Protein AF-A0A1U7YIP6-F1 (afdb_monomer_lite)

Sequence (108 aa):
MLELMKEYDADILYNIGKVNVVVDALNRRSMGSLSYLQLEKSEIACEIHHLANLGIRLLDSGGTRVTIQDMETSSLVTEVKERQYEDHVIAHYRDTTPQKEKTPFDIT

Organism: Nicotiana sylvestris (NCBI:txid4096)

Radius of gyration: 29.99 Å; chains: 1; bounding box: 71×25×71 Å

pLDDT: mean 78.47, std 11.19, range [45.62, 92.75]

Secondary structure (DSSP, 8-state):
-TTGGGS---------SHHHHHHHHHHHHHHHHHHHHHHHHHHHHHHHHHHHHTTEEEEE-STT-EEEEE----HHHHHHHHHHHH-HHHHHHHHHS-----------

Structure (mmCIF, N/CA/C/O backbone):
data_AF-A0A1U7YIP6-F1
#
_entry.id   AF-A0A1U7YIP6-F1
#
loop_
_atom_site.group_PDB
_atom_site.id
_atom_site.type_symbol
_atom_site.label_atom_id
_atom_site.label_alt_id
_atom_site.label_comp_id
_atom_site.label_asym_id
_atom_site.label_entity_id
_atom_site.label_seq_id
_atom_site.pdbx_PDB_ins_code
_atom_site.Cartn_x
_atom_site.Cartn_y
_atom_site.Cartn_z
_atom_site.occupancy
_atom_site.B_iso_or_equiv
_atom_site.auth_seq_id
_atom_site.auth_comp_id
_atom_site.auth_asym_id
_atom_site.auth_atom_id
_atom_site.pdbx_PDB_model_num
ATOM 1 N N . MET A 1 1 ? 30.091 -7.377 -14.781 1.00 61.06 1 MET A N 1
ATOM 2 C CA . MET A 1 1 ? 30.114 -7.306 -16.261 1.00 61.06 1 MET A CA 1
ATOM 3 C C . MET A 1 1 ? 31.413 -7.883 -16.821 1.00 61.06 1 MET A C 1
ATOM 5 O O . MET A 1 1 ? 31.329 -8.841 -17.568 1.00 61.06 1 MET A O 1
ATOM 9 N N . LEU A 1 2 ? 32.589 -7.392 -16.403 1.00 65.56 2 LEU A N 1
ATOM 10 C CA . LEU A 1 2 ? 33.905 -7.917 -16.825 1.00 65.56 2 LEU A CA 1
ATOM 11 C C . LEU A 1 2 ? 34.111 -9.425 -16.588 1.00 65.56 2 LEU A C 1
ATOM 13 O O . LEU A 1 2 ? 34.807 -10.072 -17.358 1.00 65.56 2 LEU A O 1
ATOM 17 N N . GLU A 1 3 ? 33.504 -9.988 -15.543 1.00 74.06 3 GLU A N 1
ATOM 18 C CA . GLU A 1 3 ? 33.637 -11.411 -15.198 1.00 74.06 3 GLU A CA 1
ATOM 19 C C . GLU A 1 3 ? 32.882 -12.336 -16.166 1.00 74.06 3 GLU A C 1
ATOM 21 O O . GLU A 1 3 ? 33.387 -13.393 -16.514 1.00 74.06 3 GLU A O 1
ATOM 26 N N . LEU A 1 4 ? 31.742 -11.883 -16.702 1.00 74.56 4 LEU A N 1
ATOM 27 C CA . LEU A 1 4 ? 30.947 -12.626 -17.689 1.00 74.56 4 LEU A CA 1
ATOM 28 C C . LEU A 1 4 ? 31.610 -12.635 -19.077 1.00 74.56 4 LEU A C 1
ATOM 30 O O . LEU A 1 4 ? 31.429 -13.565 -19.851 1.00 74.56 4 LEU A O 1
ATOM 34 N N . MET A 1 5 ? 32.392 -11.598 -19.393 1.00 71.38 5 MET A N 1
ATOM 35 C CA . MET A 1 5 ? 33.053 -11.472 -20.697 1.00 71.38 5 MET A CA 1
ATOM 36 C C . MET A 1 5 ? 34.322 -12.323 -20.818 1.00 71.38 5 MET A C 1
ATOM 38 O O . MET A 1 5 ? 34.826 -12.489 -21.918 1.00 71.38 5 MET A O 1
ATOM 42 N N . LYS A 1 6 ? 34.847 -12.874 -19.713 1.00 75.81 6 LYS A N 1
ATOM 43 C CA . LYS A 1 6 ? 36.024 -13.760 -19.746 1.00 75.81 6 LYS A CA 1
ATOM 44 C C . LYS A 1 6 ? 35.719 -15.157 -20.285 1.00 75.81 6 LYS A C 1
ATOM 46 O O . LYS A 1 6 ? 36.623 -15.805 -20.795 1.00 75.81 6 LYS A O 1
ATOM 51 N N . GLU A 1 7 ? 34.479 -15.619 -20.147 1.00 81.50 7 GLU A N 1
ATOM 52 C CA . GLU A 1 7 ? 34.043 -16.948 -20.601 1.00 81.50 7 GLU A CA 1
ATOM 53 C C . GLU A 1 7 ? 33.386 -16.924 -21.985 1.00 81.50 7 GLU A C 1
ATOM 55 O O . GLU A 1 7 ? 33.084 -17.974 -22.547 1.00 81.50 7 GLU A O 1
ATOM 60 N N . TYR A 1 8 ? 33.151 -15.733 -22.536 1.00 77.38 8 TYR A N 1
ATOM 61 C CA . TYR A 1 8 ? 32.414 -15.557 -23.775 1.00 77.38 8 TYR A CA 1
ATOM 62 C C . TYR A 1 8 ? 33.348 -15.010 -24.853 1.00 77.38 8 TYR A C 1
ATOM 64 O O . TYR A 1 8 ? 33.824 -13.881 -24.746 1.00 77.38 8 TYR A O 1
ATOM 72 N N . ASP A 1 9 ? 33.596 -15.799 -25.899 1.00 79.56 9 ASP A N 1
ATOM 73 C CA . ASP A 1 9 ? 34.342 -15.360 -27.082 1.00 79.56 9 ASP A CA 1
ATOM 74 C C . ASP A 1 9 ? 33.428 -14.485 -27.957 1.00 79.56 9 ASP A C 1
ATOM 76 O O . ASP A 1 9 ? 32.815 -14.944 -28.920 1.00 79.56 9 ASP A O 1
ATOM 80 N N . ALA A 1 10 ? 33.212 -13.240 -27.523 1.00 73.94 10 ALA A N 1
ATOM 81 C CA . ALA A 1 10 ? 32.392 -12.260 -28.228 1.00 73.94 10 ALA A CA 1
ATOM 82 C C . ALA A 1 10 ? 33.173 -10.988 -28.540 1.00 73.94 10 ALA A C 1
ATOM 84 O O . ALA A 1 10 ? 33.665 -10.299 -27.646 1.00 73.94 10 ALA A O 1
ATOM 85 N N . ASP A 1 11 ? 33.136 -10.607 -29.813 1.00 76.94 11 ASP A N 1
ATOM 86 C CA . ASP A 1 11 ? 33.552 -9.291 -30.270 1.00 76.94 11 ASP A CA 1
ATOM 87 C C . ASP A 1 11 ? 32.432 -8.267 -30.033 1.00 76.94 11 ASP A C 1
ATOM 89 O O . ASP A 1 11 ? 31.322 -8.380 -30.566 1.00 76.94 11 ASP A O 1
ATOM 93 N N . ILE A 1 12 ? 32.713 -7.226 -29.242 1.00 75.62 12 ILE A N 1
ATOM 94 C CA . ILE A 1 12 ? 31.785 -6.101 -29.064 1.00 75.62 12 ILE A CA 1
ATOM 95 C C . ILE A 1 12 ? 31.876 -5.198 -30.297 1.00 75.62 12 ILE A C 1
ATOM 97 O O . ILE A 1 12 ? 32.736 -4.320 -30.381 1.00 75.62 12 ILE A O 1
ATOM 101 N N . LEU A 1 13 ? 30.963 -5.388 -31.250 1.00 78.06 13 LEU A N 1
ATOM 102 C CA . LEU A 1 13 ? 30.854 -4.527 -32.425 1.00 78.06 13 LEU A CA 1
ATOM 103 C C . LEU A 1 13 ? 29.784 -3.446 -32.228 1.00 78.06 13 LEU A C 1
ATOM 105 O O . LEU A 1 13 ? 28.592 -3.732 -32.101 1.00 78.06 13 LEU A O 1
ATOM 109 N N . TYR A 1 14 ? 30.204 -2.181 -32.257 1.00 76.88 14 TYR A N 1
ATOM 110 C CA . TYR A 1 14 ? 29.291 -1.044 -32.205 1.00 76.88 14 TYR A CA 1
ATOM 111 C C . TYR A 1 14 ? 28.629 -0.816 -33.572 1.00 76.88 14 TYR A C 1
ATOM 113 O O . TYR A 1 14 ? 29.302 -0.524 -34.559 1.00 76.88 14 TYR A O 1
ATOM 121 N N . ASN A 1 15 ? 27.301 -0.945 -33.632 1.00 72.62 15 ASN A N 1
ATOM 122 C CA . ASN A 1 15 ? 26.531 -0.833 -34.871 1.00 72.62 15 ASN A CA 1
ATOM 123 C C . ASN A 1 15 ? 25.664 0.437 -34.871 1.00 72.62 15 ASN A C 1
ATOM 125 O O . ASN A 1 15 ? 24.577 0.464 -34.293 1.00 72.62 15 ASN A O 1
ATOM 129 N N . ILE A 1 16 ? 26.111 1.485 -35.569 1.00 65.94 16 ILE A N 1
ATOM 130 C CA . ILE A 1 16 ? 25.256 2.623 -35.939 1.00 65.94 16 ILE A CA 1
ATOM 131 C C . ILE A 1 16 ? 24.495 2.220 -37.205 1.00 65.94 16 ILE A C 1
ATOM 133 O O . ILE A 1 16 ? 25.020 2.289 -38.313 1.00 65.94 16 ILE A O 1
ATOM 137 N N . GLY A 1 17 ? 23.261 1.731 -37.060 1.00 71.50 17 GLY A N 1
ATOM 138 C CA . GLY A 1 17 ? 22.461 1.332 -38.219 1.00 71.50 17 GLY A CA 1
ATOM 139 C C . GLY A 1 17 ? 21.197 0.536 -37.898 1.00 71.50 17 GLY A C 1
ATOM 140 O O . GLY A 1 17 ? 20.774 0.425 -36.751 1.00 71.50 17 GLY A O 1
ATOM 141 N N . LYS A 1 18 ? 20.591 -0.046 -38.942 1.00 71.25 18 LYS A N 1
ATOM 142 C CA . LYS A 1 18 ? 19.271 -0.714 -38.920 1.00 71.25 18 LYS A CA 1
ATOM 143 C C . LYS A 1 18 ? 19.129 -1.851 -37.898 1.00 71.25 18 LYS A C 1
ATOM 145 O O . LYS A 1 18 ? 18.019 -2.110 -37.449 1.00 71.25 18 LYS A O 1
ATOM 150 N N . VAL A 1 19 ? 20.222 -2.502 -37.502 1.00 73.06 19 VAL A N 1
ATOM 151 C CA . VAL A 1 19 ? 20.206 -3.559 -36.472 1.00 73.06 19 VAL A CA 1
ATOM 152 C C . VAL A 1 19 ? 19.849 -2.986 -35.095 1.00 73.06 19 VAL A C 1
ATOM 154 O O . VAL A 1 19 ? 19.115 -3.613 -34.336 1.00 73.06 19 VAL A O 1
ATOM 157 N N . ASN A 1 20 ? 20.263 -1.747 -34.810 1.00 79.62 20 ASN A N 1
ATOM 158 C CA . ASN A 1 20 ? 19.917 -1.066 -33.567 1.00 79.62 20 ASN A CA 1
ATOM 159 C C . ASN A 1 20 ? 18.435 -0.671 -33.515 1.00 79.62 20 ASN A C 1
ATOM 161 O O . ASN A 1 20 ? 17.889 -0.545 -32.434 1.00 79.62 20 ASN A O 1
ATOM 165 N N . VAL A 1 21 ? 17.754 -0.534 -34.660 1.00 82.88 21 VAL A N 1
ATOM 166 C CA . VAL A 1 21 ? 16.319 -0.192 -34.706 1.00 82.88 21 VAL A CA 1
ATOM 167 C C . VAL A 1 21 ? 15.462 -1.316 -34.124 1.00 82.88 21 VAL A C 1
ATOM 169 O O . VAL A 1 21 ? 14.483 -1.046 -33.436 1.00 82.88 21 VAL A O 1
ATOM 172 N N . VAL A 1 22 ? 15.831 -2.579 -34.360 1.00 82.44 22 VAL A N 1
ATOM 173 C CA . VAL A 1 22 ? 15.116 -3.734 -33.789 1.00 82.44 22 VAL A CA 1
ATOM 174 C C . VAL A 1 22 ? 15.371 -3.833 -32.286 1.00 82.44 22 VAL A C 1
ATOM 176 O O . VAL A 1 22 ? 14.432 -4.040 -31.521 1.00 82.44 22 VAL A O 1
ATOM 179 N N . VAL A 1 23 ? 16.623 -3.637 -31.861 1.00 84.19 23 VAL A N 1
ATOM 180 C CA . VAL A 1 23 ? 17.006 -3.625 -30.440 1.00 84.19 23 VAL A CA 1
ATOM 181 C C . VAL A 1 23 ? 16.333 -2.465 -29.702 1.00 84.19 23 VAL A C 1
ATOM 183 O O . VAL A 1 23 ? 15.789 -2.665 -28.621 1.00 84.19 23 VAL A O 1
ATOM 186 N N . ASP A 1 24 ? 16.294 -1.278 -30.302 1.00 84.75 24 ASP A N 1
ATOM 187 C CA . ASP A 1 24 ? 15.638 -0.088 -29.759 1.00 84.75 24 ASP A CA 1
ATOM 188 C C . ASP A 1 24 ? 14.117 -0.269 -29.675 1.00 84.75 24 ASP A C 1
ATOM 190 O O . ASP A 1 24 ? 13.516 -0.030 -28.628 1.00 84.75 24 ASP A O 1
ATOM 194 N N . ALA A 1 25 ? 13.488 -0.804 -30.729 1.00 88.06 25 ALA A N 1
ATOM 195 C CA . ALA A 1 25 ? 12.065 -1.129 -30.714 1.00 88.06 25 ALA A CA 1
ATOM 196 C C . ALA A 1 25 ? 11.725 -2.156 -29.621 1.00 88.06 25 ALA A C 1
ATOM 198 O O . ALA A 1 25 ? 10.730 -1.994 -28.909 1.00 88.06 25 ALA A O 1
ATOM 199 N N . LEU A 1 26 ? 12.555 -3.190 -29.451 1.00 87.19 26 LEU A N 1
ATOM 200 C CA . LEU A 1 26 ? 12.376 -4.200 -28.410 1.00 87.19 26 LEU A CA 1
ATOM 201 C C . LEU A 1 26 ? 12.575 -3.612 -27.005 1.00 87.19 26 LEU A C 1
ATOM 203 O O . LEU A 1 26 ? 11.739 -3.838 -26.129 1.00 87.19 26 LEU A O 1
ATOM 207 N N . ASN A 1 27 ? 13.624 -2.810 -26.802 1.00 84.94 27 ASN A N 1
ATOM 208 C CA . ASN A 1 27 ? 13.890 -2.127 -25.537 1.00 84.94 27 ASN A CA 1
ATOM 209 C C . ASN A 1 27 ? 12.759 -1.177 -25.169 1.00 84.94 27 ASN A C 1
ATOM 211 O O . ASN A 1 27 ? 12.275 -1.221 -24.045 1.00 84.94 27 ASN A O 1
ATOM 215 N N . ARG A 1 28 ? 12.264 -0.375 -26.112 1.00 87.56 28 ARG A N 1
ATOM 216 C CA . ARG A 1 28 ? 11.145 0.537 -25.870 1.00 87.56 28 ARG A CA 1
ATOM 217 C C . ARG A 1 28 ? 9.858 -0.208 -25.521 1.00 87.56 28 ARG A C 1
ATOM 219 O O . ARG A 1 28 ? 9.113 0.254 -24.659 1.00 87.56 28 ARG A O 1
ATOM 226 N N . ARG A 1 29 ? 9.593 -1.370 -26.133 1.00 87.38 29 ARG A N 1
ATOM 227 C CA . ARG A 1 29 ? 8.463 -2.227 -25.732 1.00 87.38 29 ARG A CA 1
ATOM 228 C C . ARG A 1 29 ? 8.638 -2.788 -24.322 1.00 87.38 29 ARG A C 1
ATOM 230 O O . ARG A 1 29 ? 7.691 -2.740 -23.543 1.00 87.38 29 ARG A O 1
ATOM 237 N N . SER A 1 30 ? 9.829 -3.290 -24.00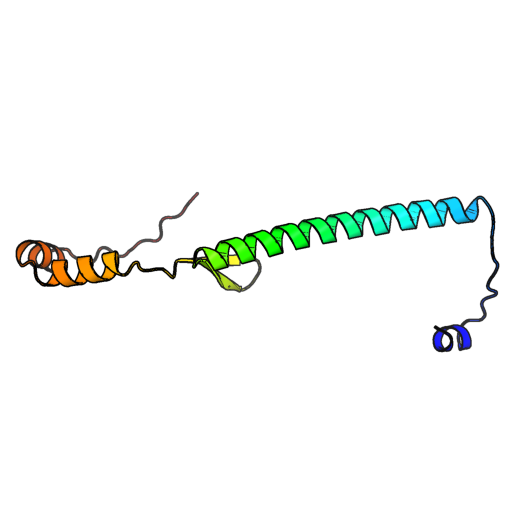1 1.00 85.50 30 SER A N 1
ATOM 238 C CA . SER A 1 30 ? 10.151 -3.841 -22.681 1.00 85.50 30 SER A CA 1
ATOM 239 C C . SER A 1 30 ? 10.076 -2.769 -21.588 1.00 85.50 30 SER A C 1
ATOM 241 O O . SER A 1 30 ? 9.331 -2.918 -20.623 1.00 85.50 30 SER A O 1
ATOM 243 N N . MET A 1 31 ? 10.756 -1.636 -21.784 1.00 85.88 31 MET A N 1
ATOM 244 C CA . MET A 1 31 ? 10.735 -0.489 -20.876 1.00 85.88 31 MET A CA 1
ATOM 245 C C . MET A 1 31 ? 9.336 0.101 -20.731 1.00 85.88 31 MET A C 1
ATOM 247 O O . MET A 1 31 ? 8.943 0.413 -19.616 1.00 85.88 31 MET A O 1
ATOM 251 N N . GLY A 1 32 ? 8.567 0.215 -21.819 1.00 84.00 32 GLY A N 1
ATOM 252 C CA . GLY A 1 32 ? 7.184 0.694 -21.768 1.00 84.00 32 GLY A CA 1
ATOM 253 C C . GLY A 1 32 ? 6.271 -0.226 -20.950 1.00 84.00 32 GLY A C 1
ATOM 254 O O . GLY A 1 32 ? 5.484 0.241 -20.126 1.00 84.00 32 GLY A O 1
ATOM 255 N N . SER A 1 33 ? 6.413 -1.544 -21.120 1.00 83.06 33 SER A N 1
ATOM 256 C CA . SER A 1 33 ? 5.692 -2.529 -20.307 1.00 83.06 33 SER A CA 1
ATOM 257 C C . SER A 1 33 ? 6.117 -2.471 -18.839 1.00 83.06 33 SER A C 1
ATOM 259 O O . SER A 1 33 ? 5.272 -2.551 -17.952 1.00 83.06 33 SER A O 1
ATOM 261 N N . LEU A 1 34 ? 7.415 -2.314 -18.575 1.00 84.69 34 LEU A N 1
ATOM 262 C CA . LEU A 1 34 ? 7.947 -2.192 -17.222 1.00 84.69 34 LEU A CA 1
ATOM 263 C C . LEU A 1 34 ? 7.471 -0.898 -16.548 1.00 84.69 34 LEU A C 1
ATOM 265 O O . LEU A 1 34 ? 7.084 -0.944 -15.386 1.00 84.69 34 LEU A O 1
ATOM 269 N N . SER A 1 35 ? 7.429 0.225 -17.271 1.00 79.75 35 SER A N 1
ATOM 270 C CA . SER A 1 35 ? 6.929 1.497 -16.742 1.00 79.75 35 SER A CA 1
ATOM 271 C C . SER A 1 35 ? 5.440 1.442 -16.415 1.00 79.75 35 SER A C 1
ATOM 273 O O . SER A 1 35 ? 5.027 1.997 -15.404 1.00 79.75 35 SER A O 1
ATOM 275 N N . TYR A 1 36 ? 4.644 0.732 -17.223 1.00 84.94 36 TYR A N 1
ATOM 276 C CA . TYR A 1 36 ? 3.226 0.513 -16.933 1.00 84.94 36 TYR A CA 1
ATOM 277 C C . TYR A 1 36 ? 3.042 -0.306 -15.647 1.00 84.94 36 TYR A C 1
ATOM 279 O O . TYR A 1 36 ? 2.316 0.112 -14.753 1.00 84.94 36 TYR A O 1
ATOM 287 N N . LEU A 1 37 ? 3.785 -1.408 -15.496 1.00 83.88 37 LEU A N 1
ATOM 288 C CA . LEU A 1 37 ? 3.764 -2.217 -14.270 1.00 83.88 37 LEU A CA 1
ATOM 289 C C . LEU A 1 37 ? 4.277 -1.448 -13.042 1.00 83.88 37 LEU A C 1
ATOM 291 O O . LEU A 1 37 ? 3.803 -1.666 -11.931 1.00 83.88 37 LEU A O 1
ATOM 295 N N . GLN A 1 38 ? 5.277 -0.579 -13.209 1.00 82.56 38 GLN A N 1
ATOM 296 C CA . GLN A 1 38 ? 5.772 0.282 -12.132 1.00 82.56 38 GLN A CA 1
ATOM 297 C C . GLN A 1 38 ? 4.722 1.311 -11.703 1.00 82.56 38 GLN A C 1
ATOM 299 O O . GLN A 1 38 ? 4.576 1.542 -10.504 1.00 82.56 38 GLN A O 1
ATOM 304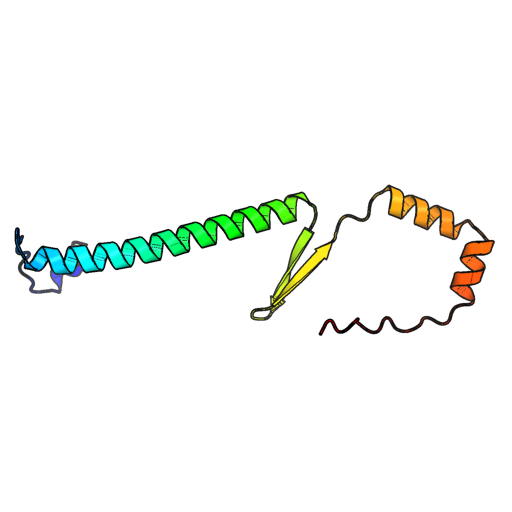 N N . LEU A 1 39 ? 3.987 1.890 -12.658 1.00 87.12 39 LEU A N 1
ATOM 305 C CA . LEU A 1 39 ? 2.883 2.805 -12.384 1.00 87.12 39 LEU A CA 1
ATOM 306 C C . LEU A 1 39 ? 1.752 2.094 -11.630 1.00 87.12 39 LEU A C 1
ATOM 308 O O . LEU A 1 39 ? 1.395 2.534 -10.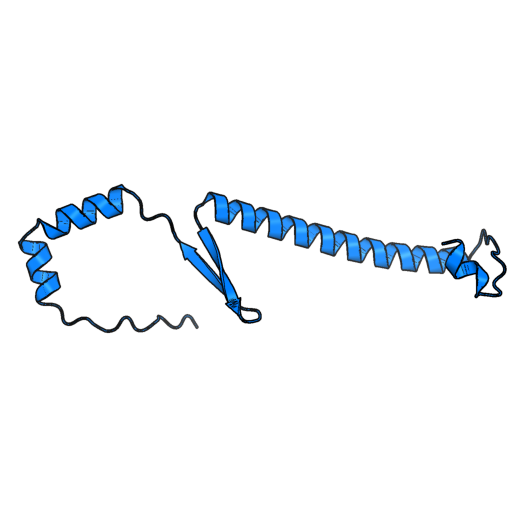544 1.00 87.12 39 LEU A O 1
ATOM 312 N N . GLU A 1 40 ? 1.278 0.953 -12.134 1.00 86.62 40 GLU A N 1
ATOM 313 C CA . GLU A 1 40 ? 0.212 0.159 -11.503 1.00 86.62 40 GLU A CA 1
ATOM 314 C C . GLU A 1 40 ? 0.586 -0.260 -10.069 1.00 86.62 40 GLU A C 1
ATOM 316 O O . GLU A 1 40 ? -0.189 -0.092 -9.128 1.00 86.62 40 GLU A O 1
ATOM 321 N N . LYS A 1 41 ? 1.824 -0.729 -9.853 1.00 86.75 41 LYS A N 1
ATOM 322 C CA . LYS A 1 41 ? 2.329 -1.042 -8.503 1.00 86.75 41 LYS A CA 1
ATOM 323 C C . LYS A 1 41 ? 2.341 0.177 -7.582 1.00 86.75 41 LYS A C 1
ATOM 325 O O . LYS A 1 41 ? 2.087 0.033 -6.388 1.00 86.75 41 LYS A O 1
ATOM 330 N N . SER A 1 42 ? 2.670 1.353 -8.115 1.00 87.38 42 SER A N 1
ATOM 331 C CA . SER A 1 42 ? 2.674 2.606 -7.358 1.00 87.38 42 SER A CA 1
ATOM 332 C C . SER A 1 42 ? 1.261 3.035 -6.967 1.00 87.38 42 SER A C 1
ATOM 334 O O . SER A 1 42 ? 1.065 3.512 -5.851 1.00 87.38 42 SER A O 1
ATOM 336 N N . GLU A 1 43 ? 0.285 2.872 -7.859 1.00 92.75 43 GLU A N 1
ATOM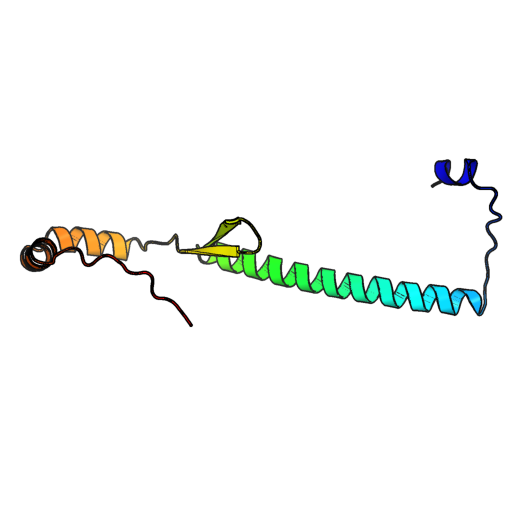 337 C CA . GLU A 1 43 ? -1.122 3.186 -7.592 1.00 92.75 43 GLU A CA 1
ATOM 338 C C . GLU A 1 43 ? -1.676 2.279 -6.490 1.00 92.75 43 GLU A C 1
ATOM 340 O O . GLU A 1 43 ? -2.155 2.778 -5.472 1.00 92.75 43 GLU A O 1
ATOM 345 N N . ILE A 1 44 ? -1.470 0.963 -6.609 1.00 89.81 44 ILE A N 1
ATOM 346 C CA . ILE A 1 44 ? -1.887 -0.014 -5.594 1.00 89.81 44 ILE A CA 1
ATOM 347 C C . ILE A 1 44 ? -1.221 0.276 -4.240 1.00 89.81 44 ILE A C 1
ATOM 349 O O . ILE A 1 44 ? -1.873 0.227 -3.199 1.00 89.81 44 ILE A O 1
ATOM 353 N N . ALA A 1 45 ? 0.072 0.616 -4.220 1.00 90.19 45 ALA A N 1
ATOM 354 C CA . ALA A 1 45 ? 0.760 0.976 -2.979 1.00 90.19 45 ALA A CA 1
ATOM 355 C C . ALA A 1 45 ? 0.164 2.238 -2.325 1.00 90.19 45 ALA A C 1
ATOM 357 O O . ALA A 1 45 ? 0.042 2.298 -1.099 1.00 90.19 45 ALA A O 1
ATOM 358 N N . CYS A 1 46 ? -0.230 3.227 -3.132 1.00 92.19 46 CYS A N 1
ATOM 359 C CA . CYS A 1 46 ? -0.880 4.445 -2.658 1.00 92.19 46 CYS A CA 1
ATOM 360 C C . CYS A 1 46 ? -2.265 4.148 -2.061 1.00 92.19 46 CYS A C 1
ATOM 362 O O . CYS A 1 46 ? -2.582 4.625 -0.971 1.00 92.19 46 CYS A O 1
ATOM 364 N N . GLU A 1 47 ? -3.062 3.307 -2.721 1.00 90.69 47 GLU A N 1
ATOM 365 C CA . GLU A 1 47 ? -4.378 2.884 -2.232 1.00 90.69 47 GLU A CA 1
ATOM 366 C C . GLU A 1 47 ? -4.284 2.084 -0.930 1.00 90.69 47 GLU A C 1
ATOM 368 O O . GLU A 1 47 ? -5.014 2.363 0.020 1.00 90.69 47 GLU A O 1
ATOM 373 N N . ILE A 1 48 ? -3.338 1.145 -0.831 1.00 89.62 48 ILE A N 1
ATOM 374 C CA . ILE A 1 48 ? -3.089 0.391 0.407 1.00 89.62 48 ILE A CA 1
ATOM 375 C C . ILE A 1 48 ? -2.722 1.342 1.551 1.00 89.62 48 ILE A C 1
ATOM 377 O O . ILE A 1 48 ? -3.221 1.196 2.668 1.00 89.62 48 ILE A O 1
ATOM 381 N N . HIS A 1 49 ? -1.879 2.341 1.280 1.00 90.44 49 HIS A N 1
ATOM 382 C CA . HIS A 1 49 ? -1.526 3.350 2.273 1.00 90.44 49 HIS A CA 1
ATOM 383 C C . HIS A 1 49 ? -2.737 4.209 2.674 1.00 90.44 49 HIS A C 1
ATOM 385 O O . HIS A 1 49 ? -2.917 4.522 3.850 1.00 90.44 49 HIS A O 1
ATOM 391 N N . HIS A 1 50 ? -3.595 4.573 1.719 1.00 91.50 50 HIS A N 1
ATOM 392 C CA . HIS A 1 50 ? -4.835 5.296 1.994 1.00 91.50 50 HIS A CA 1
ATOM 393 C C . HIS A 1 50 ? -5.774 4.487 2.901 1.00 91.50 50 HIS A C 1
ATOM 395 O O . HIS A 1 50 ? -6.290 5.024 3.878 1.00 91.50 50 HIS A O 1
ATOM 401 N N . LEU A 1 51 ? -5.954 3.192 2.626 1.00 89.44 51 LEU A N 1
ATOM 402 C CA . LEU A 1 51 ? -6.753 2.292 3.462 1.00 89.44 51 LEU A CA 1
ATOM 403 C C . LEU A 1 51 ? -6.194 2.199 4.887 1.00 89.44 51 LEU A C 1
ATOM 405 O O . LEU A 1 51 ? -6.953 2.300 5.849 1.00 89.44 51 LEU A O 1
ATOM 409 N N . ALA A 1 52 ? -4.871 2.095 5.035 1.00 86.25 52 ALA A N 1
ATOM 410 C CA . ALA A 1 52 ? -4.231 2.077 6.349 1.00 86.25 52 ALA A CA 1
ATOM 411 C C . ALA A 1 52 ? -4.485 3.370 7.146 1.00 86.25 52 ALA A C 1
ATOM 413 O O . ALA A 1 52 ? -4.720 3.305 8.352 1.00 86.25 52 ALA A O 1
ATOM 414 N N . ASN A 1 53 ? -4.498 4.530 6.478 1.00 88.25 53 ASN A N 1
ATOM 415 C CA . ASN A 1 53 ? -4.829 5.817 7.101 1.00 88.25 53 ASN A CA 1
ATOM 416 C C . ASN A 1 53 ? -6.294 5.915 7.553 1.00 88.25 53 ASN A C 1
ATOM 418 O O . ASN A 1 53 ? -6.593 6.695 8.451 1.00 88.25 53 ASN A O 1
ATOM 422 N N . LEU A 1 54 ? -7.194 5.140 6.942 1.00 86.94 54 LEU A N 1
ATOM 423 C CA . LEU A 1 54 ? -8.593 5.001 7.358 1.00 86.94 54 LEU A CA 1
ATOM 424 C C . LEU A 1 54 ? -8.786 3.929 8.447 1.00 86.94 54 LEU A C 1
ATOM 426 O O . LEU A 1 54 ? -9.916 3.558 8.743 1.00 86.94 54 LEU A O 1
ATOM 430 N N . GLY A 1 55 ? -7.702 3.370 8.997 1.00 83.06 55 GLY A N 1
ATOM 431 C CA . GLY A 1 55 ? -7.775 2.309 10.004 1.00 83.06 55 GLY A CA 1
ATOM 432 C C . GLY A 1 55 ? -8.108 0.922 9.442 1.00 83.06 55 GLY A C 1
ATOM 433 O O . GLY A 1 55 ? -8.299 -0.025 10.208 1.00 83.06 55 GLY A O 1
ATOM 434 N N . ILE A 1 56 ? -8.133 0.767 8.115 1.00 85.38 56 ILE A N 1
ATOM 435 C CA . ILE A 1 56 ? -8.439 -0.494 7.441 1.00 85.38 56 ILE A CA 1
ATOM 436 C C . ILE A 1 56 ? -7.152 -1.302 7.262 1.00 85.38 56 ILE A C 1
ATOM 438 O O . ILE A 1 56 ? -6.181 -0.841 6.660 1.00 85.38 56 ILE A O 1
ATOM 442 N N . ARG A 1 57 ? -7.144 -2.546 7.754 1.00 84.06 57 ARG A N 1
ATOM 443 C CA . ARG A 1 57 ? -6.013 -3.470 7.592 1.00 84.06 57 ARG A CA 1
ATOM 444 C C . ARG A 1 57 ? -6.349 -4.572 6.599 1.00 84.06 57 ARG A C 1
ATOM 446 O O . ARG A 1 57 ? -7.385 -5.227 6.698 1.00 84.06 57 ARG A O 1
ATOM 453 N N . LEU A 1 58 ? -5.430 -4.796 5.666 1.00 83.69 58 LEU A N 1
ATOM 454 C CA . LEU A 1 58 ? -5.452 -5.942 4.768 1.00 83.69 58 LEU A CA 1
ATOM 455 C C . LEU A 1 58 ? -4.760 -7.117 5.464 1.00 83.69 58 LEU A C 1
ATOM 457 O O . LEU A 1 58 ? -3.582 -7.024 5.811 1.00 83.69 58 LEU A O 1
ATOM 461 N N . LEU A 1 59 ? -5.495 -8.205 5.694 1.00 84.06 59 LEU A N 1
ATOM 462 C CA . LEU A 1 59 ? -4.962 -9.435 6.276 1.00 84.06 59 LEU A CA 1
ATOM 463 C C . LEU A 1 59 ? -4.806 -10.491 5.181 1.00 84.06 59 LEU A C 1
ATOM 465 O O . LEU A 1 59 ? -5.752 -10.752 4.429 1.00 84.06 59 LEU A O 1
ATOM 469 N N . ASP A 1 60 ? -3.623 -11.099 5.116 1.00 83.75 60 ASP A N 1
ATOM 470 C CA . ASP A 1 60 ? -3.376 -12.243 4.244 1.00 83.75 60 ASP A CA 1
ATOM 471 C C . ASP A 1 60 ? -4.227 -13.427 4.718 1.00 83.75 60 ASP A C 1
ATOM 473 O O . ASP A 1 60 ? -4.123 -13.860 5.867 1.00 83.75 60 ASP A O 1
ATOM 477 N N . SER A 1 61 ? -5.105 -13.921 3.843 1.00 81.62 61 SER A N 1
ATOM 478 C CA . SER A 1 61 ? -5.940 -15.093 4.129 1.00 81.62 61 SER A CA 1
ATOM 479 C C . SER A 1 61 ? -5.431 -16.365 3.446 1.00 81.62 61 SER A C 1
ATOM 481 O O . SER A 1 61 ? -6.101 -17.397 3.498 1.00 81.62 61 SER A O 1
ATOM 483 N N . GLY A 1 62 ? -4.234 -16.300 2.850 1.00 76.19 62 GLY A N 1
ATOM 484 C CA . GLY A 1 62 ? -3.613 -17.370 2.085 1.00 76.19 62 GLY A CA 1
ATOM 485 C C . GLY A 1 62 ? -4.062 -17.376 0.621 1.00 76.19 62 GLY A C 1
ATOM 486 O O . GLY A 1 62 ? -5.245 -17.245 0.297 1.00 76.19 62 GLY A O 1
ATOM 487 N N . GLY A 1 63 ? -3.105 -17.566 -0.290 1.00 76.31 63 GLY A N 1
ATOM 488 C CA . GLY A 1 63 ? -3.351 -17.588 -1.736 1.00 76.31 63 GLY A CA 1
ATOM 489 C C . GLY A 1 63 ? -3.574 -16.190 -2.327 1.00 76.31 63 GLY A C 1
ATOM 490 O O . GLY A 1 63 ? -2.909 -15.236 -1.945 1.00 76.31 63 GLY A O 1
ATOM 491 N N . THR A 1 64 ? -4.493 -16.058 -3.288 1.00 75.38 64 THR A N 1
ATOM 492 C CA . THR A 1 64 ? -4.820 -14.776 -3.957 1.00 75.38 64 THR A CA 1
ATOM 493 C C . THR A 1 64 ? -5.834 -13.934 -3.167 1.00 75.38 64 THR A C 1
ATOM 495 O O . THR A 1 64 ? -6.289 -12.898 -3.645 1.00 75.38 64 THR A O 1
ATOM 498 N N . ARG A 1 65 ? -6.245 -14.376 -1.971 1.00 76.88 65 ARG A N 1
ATOM 499 C CA . ARG A 1 65 ? -7.347 -13.757 -1.228 1.00 76.88 65 ARG A CA 1
ATOM 500 C C . ARG A 1 65 ? -6.835 -12.876 -0.093 1.00 76.88 65 ARG A C 1
ATOM 502 O O . ARG A 1 65 ? -6.157 -13.347 0.819 1.00 76.88 65 ARG A O 1
ATOM 509 N N . VAL A 1 66 ? -7.267 -11.621 -0.100 1.00 78.38 66 VAL A N 1
ATOM 510 C CA . VAL A 1 66 ? -7.035 -10.650 0.974 1.00 78.38 66 VAL A CA 1
ATOM 511 C C . VAL A 1 66 ? -8.357 -10.380 1.685 1.00 78.38 66 VAL A C 1
ATOM 513 O O . VAL A 1 66 ? -9.389 -10.216 1.037 1.00 78.38 66 VAL A O 1
ATOM 516 N N . THR A 1 67 ? -8.341 -10.351 3.017 1.00 80.62 67 THR A N 1
ATOM 517 C CA . THR A 1 67 ? -9.509 -9.965 3.828 1.00 80.62 67 THR A CA 1
ATOM 518 C C . THR A 1 67 ? -9.341 -8.559 4.388 1.00 80.62 67 THR A C 1
ATOM 520 O O . THR A 1 67 ? -8.232 -8.163 4.745 1.00 80.62 67 THR A O 1
ATOM 523 N N . ILE A 1 68 ? -10.444 -7.816 4.468 1.00 79.94 68 ILE A N 1
ATOM 524 C CA . ILE A 1 68 ? -10.493 -6.443 4.976 1.00 79.94 68 ILE A CA 1
ATOM 525 C C . ILE A 1 68 ? -10.963 -6.486 6.433 1.00 79.94 68 ILE A C 1
ATOM 527 O O . ILE A 1 68 ? -12.037 -7.020 6.711 1.00 79.94 68 ILE A O 1
ATOM 531 N N . GLN A 1 69 ? -10.175 -5.932 7.356 1.00 76.62 69 GLN A N 1
ATOM 532 C CA . GLN A 1 69 ? -10.603 -5.686 8.735 1.00 76.62 69 GLN A CA 1
ATOM 533 C C . GLN A 1 69 ? -10.688 -4.187 9.005 1.00 76.62 69 GLN A C 1
ATOM 535 O O . GLN A 1 69 ? -9.692 -3.471 8.893 1.00 76.62 69 GLN A O 1
ATOM 540 N N . ASP A 1 70 ? -11.881 -3.751 9.396 1.00 74.94 70 ASP A N 1
ATOM 541 C CA . ASP A 1 70 ? -12.106 -2.461 10.036 1.00 74.94 70 ASP A CA 1
ATOM 542 C C . ASP A 1 70 ? -11.738 -2.584 11.521 1.00 74.94 70 ASP A C 1
ATOM 544 O O . ASP A 1 70 ? -12.335 -3.374 12.259 1.00 74.94 70 ASP A O 1
ATOM 548 N N . MET A 1 71 ? -10.695 -1.865 11.933 1.00 66.88 71 MET A N 1
ATOM 549 C CA . MET A 1 71 ? -10.184 -1.885 13.306 1.00 66.88 71 MET A CA 1
ATOM 550 C C .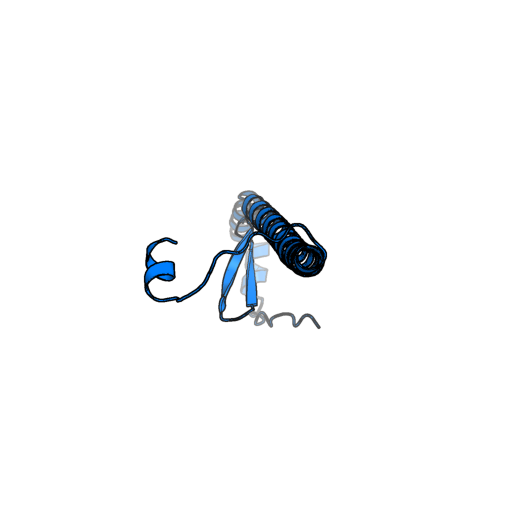 MET A 1 71 ? -10.680 -0.707 14.142 1.00 66.88 71 MET A C 1
ATOM 552 O O . MET A 1 71 ? -10.515 -0.730 15.365 1.00 66.88 71 MET A O 1
ATOM 556 N N . GLU A 1 72 ? -11.267 0.323 13.530 1.00 67.00 72 GLU A N 1
ATOM 557 C CA . GLU A 1 72 ? -11.679 1.515 14.263 1.00 67.00 72 GLU A CA 1
ATOM 558 C C . GLU A 1 72 ? -13.073 1.327 14.856 1.00 67.00 72 GLU A C 1
ATOM 560 O O . GLU A 1 72 ? -14.084 1.858 14.397 1.00 67.00 72 GLU A O 1
ATOM 565 N N . THR A 1 73 ? -13.140 0.612 15.979 1.00 67.69 73 THR A N 1
ATOM 566 C CA . THR A 1 73 ? -14.283 0.784 16.875 1.00 67.69 73 THR A CA 1
ATOM 567 C C . THR A 1 73 ? -14.192 2.179 17.487 1.00 67.69 73 THR A C 1
ATOM 569 O O . THR A 1 73 ? -13.398 2.409 18.402 1.00 67.69 73 THR A O 1
ATOM 572 N N . SER A 1 74 ? -14.987 3.115 16.962 1.00 75.75 74 SER A N 1
ATOM 573 C CA . SER A 1 74 ? -15.124 4.470 17.506 1.00 75.75 74 SER A CA 1
ATOM 574 C C . SER A 1 74 ? -15.318 4.426 19.025 1.00 75.75 74 SER A C 1
ATOM 576 O O . SER A 1 74 ? -16.126 3.640 19.525 1.00 75.75 74 SER A O 1
ATOM 578 N N . SER A 1 75 ? -14.623 5.299 19.760 1.00 82.25 75 SER A N 1
ATOM 579 C CA . SER A 1 75 ? -14.804 5.439 21.212 1.00 82.25 75 SER A CA 1
ATOM 580 C C . SER A 1 75 ? -16.269 5.676 21.587 1.00 82.25 75 SER A C 1
ATOM 582 O O . SER A 1 75 ? -16.732 5.141 22.589 1.00 82.25 75 SER A O 1
ATOM 584 N N . LEU A 1 76 ? -17.022 6.374 20.729 1.00 86.25 76 LEU A N 1
ATOM 585 C CA . LEU A 1 76 ? -18.462 6.569 20.876 1.00 86.25 76 LEU A CA 1
ATOM 586 C C . LEU A 1 76 ? -19.240 5.253 20.755 1.00 86.25 76 LEU A C 1
ATOM 588 O O . LEU A 1 76 ? -20.173 5.021 21.512 1.00 86.25 76 LEU A O 1
ATOM 592 N N . VAL A 1 77 ? -18.872 4.372 19.820 1.00 83.44 77 VAL A N 1
ATOM 593 C CA . VAL A 1 77 ? -19.515 3.053 19.672 1.00 83.44 77 VAL A CA 1
ATOM 594 C C . VAL A 1 77 ? -19.255 2.188 20.904 1.00 83.44 77 VAL A C 1
ATOM 596 O O . VAL A 1 77 ? -20.151 1.463 21.340 1.00 83.44 77 VAL A O 1
ATOM 599 N N . THR A 1 78 ? -18.054 2.268 21.477 1.00 84.25 78 THR A N 1
ATOM 600 C CA . THR A 1 78 ? -17.712 1.579 22.727 1.00 84.25 78 THR A CA 1
ATOM 601 C C . THR A 1 78 ? -18.526 2.128 23.898 1.00 84.25 78 THR A C 1
ATOM 603 O O . THR A 1 78 ? -19.194 1.351 24.575 1.00 84.25 78 THR A O 1
ATOM 606 N N . GLU A 1 79 ? -18.573 3.451 24.072 1.00 90.75 79 GLU A N 1
ATOM 607 C CA . GLU A 1 79 ? -19.349 4.103 25.135 1.00 90.75 79 GLU A CA 1
ATOM 608 C C . GLU A 1 79 ? -20.850 3.800 25.015 1.00 90.75 79 GLU A C 1
ATOM 610 O O . GLU A 1 79 ? -21.496 3.415 25.988 1.00 90.75 79 GLU A O 1
ATOM 615 N N . VAL A 1 80 ? -21.422 3.903 23.812 1.00 89.38 80 VAL A N 1
ATOM 616 C CA . VAL A 1 80 ? -22.836 3.579 23.573 1.00 89.38 80 VAL A CA 1
ATOM 617 C C . VAL A 1 80 ? -23.123 2.121 23.922 1.00 89.38 80 VAL A C 1
ATOM 619 O O . VAL A 1 80 ? -24.145 1.842 24.545 1.00 89.38 80 VAL A O 1
ATOM 622 N N . LYS A 1 81 ? -22.232 1.184 23.570 1.00 87.12 81 LYS A N 1
ATOM 623 C CA . LYS A 1 81 ? -22.391 -0.224 23.956 1.00 87.12 81 LYS A CA 1
ATOM 624 C C . LYS A 1 81 ? -22.368 -0.400 25.470 1.00 87.12 81 LYS A C 1
ATOM 626 O O . LYS A 1 81 ? -23.216 -1.126 25.975 1.00 87.12 81 LYS A O 1
ATOM 631 N N . GLU A 1 82 ? -21.446 0.242 26.182 1.00 88.38 82 GLU A N 1
ATOM 632 C CA . GLU A 1 82 ? -21.378 0.180 27.649 1.00 88.38 82 GLU A CA 1
ATOM 633 C C . GLU A 1 82 ? -22.673 0.697 28.285 1.00 88.38 82 GLU A C 1
ATOM 635 O O . GLU A 1 82 ? -23.299 -0.011 29.073 1.00 88.38 82 GLU A O 1
ATOM 640 N N . ARG A 1 83 ? -23.166 1.860 27.846 1.00 89.56 83 ARG A N 1
ATOM 641 C CA . ARG A 1 83 ? -24.444 2.416 28.321 1.00 89.56 83 ARG A CA 1
ATOM 642 C C . ARG A 1 83 ? -25.644 1.530 27.980 1.00 89.56 83 ARG A C 1
ATOM 644 O O . ARG A 1 83 ? -26.581 1.433 28.763 1.00 89.56 83 ARG A O 1
ATOM 651 N N . GLN A 1 84 ? -25.622 0.842 26.839 1.00 88.19 84 GLN A N 1
ATOM 652 C CA . GLN A 1 84 ? -26.661 -0.127 26.472 1.00 88.19 84 GLN A CA 1
ATOM 653 C C . GLN A 1 84 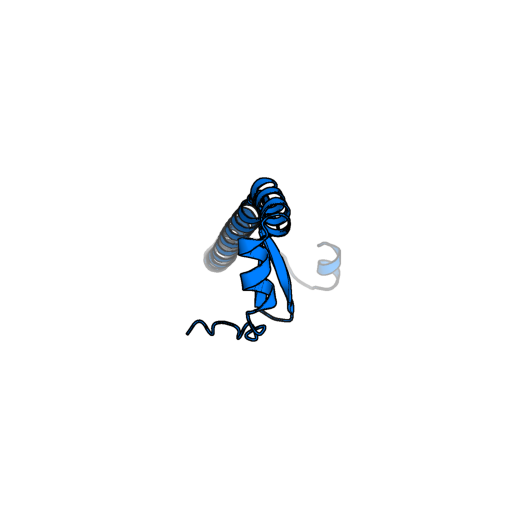? -26.666 -1.380 27.360 1.00 88.19 84 GLN A C 1
ATOM 655 O O . GLN A 1 84 ? -27.697 -2.042 27.440 1.00 88.19 84 GLN A O 1
ATOM 660 N N . TYR A 1 85 ? -25.547 -1.738 28.003 1.00 83.62 85 TYR A N 1
ATOM 661 C CA . TYR A 1 85 ? -25.520 -2.810 29.010 1.00 83.62 85 TYR A CA 1
ATOM 662 C C . TYR A 1 85 ? -26.142 -2.369 30.343 1.00 83.62 85 TYR A C 1
ATOM 664 O O . TYR A 1 85 ? -26.655 -3.214 31.073 1.00 83.62 85 TYR A O 1
ATOM 672 N N . GLU A 1 86 ? -26.108 -1.072 30.653 1.00 88.81 86 GLU A N 1
ATOM 673 C CA . GLU A 1 86 ? -26.746 -0.499 31.846 1.00 88.81 86 GLU A CA 1
ATOM 674 C C . GLU A 1 86 ? -28.265 -0.321 31.668 1.00 88.81 86 GLU A C 1
ATOM 676 O O . GLU A 1 86 ? -29.010 -0.307 32.648 1.00 88.81 86 GLU A O 1
ATOM 681 N N . ASP A 1 87 ? -28.746 -0.218 30.426 1.00 89.12 87 ASP A N 1
ATOM 682 C CA . ASP A 1 87 ? -30.170 -0.097 30.117 1.00 89.12 87 ASP A CA 1
ATOM 683 C C . ASP A 1 87 ? -30.898 -1.445 30.278 1.00 89.12 87 ASP A C 1
ATOM 685 O O . ASP A 1 87 ? -30.781 -2.360 29.458 1.00 89.12 87 ASP A O 1
ATOM 689 N N . HIS A 1 88 ? -31.709 -1.549 31.332 1.00 85.69 88 HIS A N 1
ATOM 690 C CA . HIS A 1 88 ? -32.477 -2.750 31.670 1.00 85.69 88 HIS A CA 1
ATOM 691 C C . HIS A 1 88 ? -33.461 -3.199 30.576 1.00 85.69 88 HIS A C 1
ATOM 693 O O . HIS A 1 88 ? -33.728 -4.395 30.446 1.00 85.69 88 HIS A O 1
ATOM 699 N N . VAL A 1 89 ? -34.006 -2.267 29.787 1.00 87.69 89 VAL A N 1
ATOM 700 C CA . VAL A 1 89 ? -34.952 -2.577 28.707 1.00 87.69 89 VAL A CA 1
ATOM 701 C C . VAL A 1 89 ? -34.202 -3.204 27.537 1.00 87.69 89 VAL A C 1
ATOM 703 O O . VAL A 1 89 ? -34.633 -4.223 27.001 1.00 87.69 89 VAL A O 1
ATOM 706 N N . ILE A 1 90 ? -33.054 -2.633 27.169 1.00 83.25 90 ILE A N 1
ATOM 707 C CA . ILE A 1 90 ? -32.215 -3.143 26.076 1.00 83.25 90 ILE A CA 1
ATOM 708 C C . ILE A 1 90 ? -31.557 -4.476 26.461 1.00 83.25 90 ILE A C 1
ATOM 710 O O . ILE A 1 90 ? -31.525 -5.398 25.640 1.00 83.25 90 ILE A O 1
ATOM 714 N N . ALA A 1 91 ? -31.093 -4.616 27.706 1.00 79.75 91 ALA A N 1
ATOM 715 C CA . ALA A 1 91 ? -30.523 -5.858 28.227 1.00 79.75 91 ALA A CA 1
ATOM 716 C C . ALA A 1 91 ? -31.523 -7.027 28.148 1.00 79.75 91 ALA A C 1
ATOM 718 O O . ALA A 1 91 ? -31.180 -8.097 27.645 1.00 79.75 91 ALA A O 1
ATOM 719 N N . HIS A 1 92 ? -32.789 -6.792 28.519 1.00 82.31 92 HIS A N 1
ATOM 720 C CA . HIS A 1 92 ? -33.844 -7.806 28.446 1.00 82.31 92 HIS A CA 1
ATOM 721 C C . HIS A 1 92 ? -34.020 -8.380 27.030 1.00 82.31 92 HIS A C 1
ATOM 723 O O . HIS A 1 92 ? -34.184 -9.590 26.871 1.00 82.31 92 HIS A O 1
ATOM 729 N N . TYR A 1 93 ? -33.957 -7.547 25.984 1.00 78.88 93 TYR A N 1
ATOM 730 C CA . TYR A 1 93 ? -34.079 -8.013 24.595 1.00 78.88 93 TYR A CA 1
ATOM 731 C C . TYR A 1 93 ? -32.878 -8.835 24.120 1.00 78.88 93 TYR A C 1
ATOM 733 O O . TYR A 1 93 ? -33.047 -9.723 23.281 1.00 78.88 93 TYR A O 1
ATOM 741 N N . ARG A 1 94 ? -31.677 -8.576 24.650 1.00 74.31 94 ARG A N 1
ATOM 742 C CA . ARG A 1 94 ? -30.485 -9.377 24.344 1.00 74.31 94 ARG A CA 1
ATOM 743 C C . ARG A 1 94 ? -30.581 -10.773 24.956 1.00 74.31 94 ARG A C 1
ATOM 745 O O . ARG A 1 94 ? -30.269 -11.746 24.281 1.00 74.31 94 ARG A O 1
ATOM 752 N N . ASP A 1 95 ? -31.040 -10.865 26.199 1.00 76.06 95 ASP A N 1
ATOM 753 C CA . ASP A 1 95 ? -31.113 -12.136 26.930 1.00 76.06 95 ASP A CA 1
ATOM 754 C C . ASP A 1 95 ? -32.280 -13.018 26.460 1.00 76.06 95 ASP A C 1
ATOM 756 O O . ASP A 1 95 ? -32.243 -14.240 26.590 1.00 76.06 95 ASP A O 1
ATOM 760 N N . THR A 1 96 ? -33.311 -12.408 25.869 1.00 75.81 96 THR A N 1
ATOM 761 C CA . THR A 1 96 ? -34.474 -13.120 25.315 1.00 75.81 96 THR A CA 1
ATOM 762 C C . THR A 1 96 ? -34.345 -13.480 23.835 1.00 75.81 96 THR A C 1
ATOM 764 O O . THR A 1 96 ? -35.173 -14.243 23.330 1.00 75.81 96 THR A O 1
ATOM 767 N N . THR A 1 97 ? -33.317 -13.000 23.123 1.00 62.81 97 THR A N 1
ATOM 768 C CA . THR A 1 97 ? -33.074 -13.421 21.738 1.00 62.81 97 THR A CA 1
ATOM 769 C C . THR A 1 97 ? -32.179 -14.665 21.700 1.00 62.81 97 THR A C 1
ATOM 771 O O . THR A 1 97 ? -31.041 -14.615 22.166 1.00 62.81 97 THR A O 1
ATOM 774 N N . PRO A 1 98 ? -32.623 -15.793 21.107 1.00 59.09 98 PRO A N 1
ATOM 775 C CA . PRO A 1 98 ? -31.704 -16.879 20.795 1.00 59.09 98 PRO A CA 1
ATOM 776 C C . PRO A 1 98 ? -30.638 -16.334 19.842 1.00 59.09 98 PRO A C 1
ATOM 778 O O . PRO A 1 98 ? -30.985 -15.667 18.862 1.00 59.09 98 PRO A O 1
ATOM 781 N N . GLN A 1 99 ? -29.356 -16.589 20.134 1.00 57.28 99 GLN A N 1
ATOM 782 C CA . GLN A 1 99 ? -28.253 -16.258 19.232 1.00 57.28 99 GLN A CA 1
ATOM 783 C C . GLN A 1 99 ? -28.522 -16.925 17.882 1.00 57.28 99 GLN A C 1
ATOM 785 O O . GLN A 1 99 ? -28.229 -18.100 17.681 1.00 57.28 99 GLN A O 1
ATOM 790 N N . LYS A 1 100 ? -29.127 -16.184 16.955 1.00 54.38 100 LYS A N 1
ATOM 791 C CA . LYS A 1 100 ? -29.224 -16.607 15.568 1.00 54.38 100 LYS A CA 1
ATOM 792 C C . LYS A 1 100 ? -27.789 -16.619 15.065 1.00 54.38 100 LYS A C 1
ATOM 794 O O . LYS A 1 100 ? -27.142 -15.570 15.054 1.00 54.38 100 LYS A O 1
ATOM 799 N N . GLU A 1 101 ? -27.287 -17.812 14.752 1.00 48.88 101 GLU A N 1
ATOM 800 C CA . GLU A 1 101 ? -25.988 -18.004 14.116 1.00 48.88 101 GLU A CA 1
ATOM 801 C C . GLU A 1 101 ? -25.829 -16.948 13.024 1.00 48.88 101 GLU A C 1
ATOM 803 O O . GLU A 1 101 ? -26.704 -16.782 12.170 1.00 48.88 101 GLU A O 1
ATOM 808 N N . LYS A 1 102 ? -24.744 -16.174 13.105 1.00 52.84 102 LYS A N 1
ATOM 809 C CA . LYS A 1 102 ? -24.374 -15.211 12.070 1.00 52.84 102 LYS A CA 1
ATOM 810 C C . LYS A 1 102 ? -23.987 -16.017 10.839 1.00 52.84 102 LYS A C 1
ATOM 812 O O . LYS A 1 102 ? -22.812 -16.306 10.634 1.00 52.84 102 LYS A O 1
ATOM 817 N N . THR A 1 103 ? -24.977 -16.424 10.057 1.00 49.00 103 THR A N 1
ATOM 818 C CA . THR A 1 103 ? -24.751 -16.973 8.728 1.00 49.00 103 THR A CA 1
ATOM 819 C C . THR A 1 103 ? -24.034 -15.889 7.926 1.00 49.00 103 THR A C 1
ATOM 821 O O . THR A 1 103 ? -24.567 -14.776 7.833 1.00 49.00 103 THR A O 1
ATOM 824 N N . PRO A 1 104 ? -22.825 -16.155 7.407 1.00 46.69 104 PRO A N 1
ATOM 825 C CA . PRO A 1 104 ? -22.147 -15.234 6.512 1.00 46.69 104 PRO A CA 1
ATOM 826 C C . PRO A 1 104 ? -23.089 -14.894 5.361 1.00 46.69 104 PRO A C 1
ATOM 828 O O . PRO A 1 104 ? -23.704 -15.784 4.777 1.00 46.69 104 PRO A O 1
ATOM 831 N N . PHE A 1 105 ? -23.258 -13.607 5.078 1.00 53.50 105 PHE A N 1
ATOM 832 C CA . PHE A 1 105 ? -23.988 -13.203 3.889 1.00 53.50 105 PHE A CA 1
ATOM 833 C C . PHE A 1 105 ? -23.135 -13.584 2.678 1.00 53.50 105 PHE A C 1
ATOM 835 O O . PHE A 1 105 ? -22.058 -13.018 2.486 1.00 53.50 105 PHE A O 1
ATOM 842 N N . ASP A 1 106 ? -23.604 -14.551 1.891 1.00 51.22 106 ASP A N 1
ATOM 843 C CA . ASP A 1 106 ? -23.020 -14.864 0.592 1.00 51.22 106 ASP A CA 1
ATOM 844 C C . ASP A 1 106 ? -23.362 -13.727 -0.372 1.00 51.22 106 ASP A C 1
ATOM 846 O O . ASP A 1 106 ? -24.514 -13.530 -0.765 1.00 51.22 106 ASP A O 1
ATOM 850 N N . ILE A 1 107 ? -22.347 -12.939 -0.718 1.00 45.62 107 ILE A N 1
ATOM 851 C CA . ILE A 1 107 ? -22.447 -11.919 -1.756 1.00 45.62 107 ILE A CA 1
ATOM 852 C C . ILE A 1 107 ? -22.240 -12.653 -3.085 1.00 45.62 107 ILE A C 1
ATOM 854 O O . ILE A 1 107 ? -21.148 -13.160 -3.341 1.00 45.62 107 ILE A O 1
ATOM 858 N N . THR A 1 108 ? -23.320 -12.785 -3.861 1.00 54.59 108 THR A N 1
ATOM 859 C CA . THR A 1 108 ? -23.311 -13.317 -5.238 1.00 54.59 108 THR A CA 1
ATOM 860 C C . THR A 1 108 ? -22.690 -12.315 -6.200 1.00 54.59 108 THR A C 1
ATOM 862 O O . THR A 1 108 ? -22.972 -11.106 -6.034 1.00 54.59 108 THR A O 1
#

Foldseek 3Di:
DVVVVVVDPDDDDDDPDDVVVVVVVVVCVVVVVVVVVVVVVVVVVVVQVVCVVQQWDWDDPDDPDTDIDRPDPDPVNVVVVVVLCVDPVSVVVVVPDDPPPCDPPDDD